Protein AF-E6MVQ7-F1 (afdb_monomer)

Secondary structure (DSSP, 8-state):
--------SSHHHHHHHHHHHHHTT--EEEEE-SSSTHHHHHHHHHHTT-EEEEE-HHHHHHHHTTS-S---HHHHHHHHHHHHHHHHHSTT---PPP-PPPHHHHHHHHHHHHHHHHHHHHHHHHHHT-

InterPro domains:
  IPR002525 Transposase IS110-like, N-terminal [PF01548] (6-130)
  IPR047650 Transposase IS110-like [PTHR33055] (3-130)

Foldseek 3Di:
DDDDDDFDLDPVRLVVVLVVCVVVVAQEEEAEDPPCSCVVSLVSNVVSVHFYFHDYPVVLVVQCPPDDPPDDPSVSRVSRVVVVVVCVPPPPNPRDTDDDDDPVVVVVVVVVVVVVVVVVVVVVVVVVVD

Sequence (130 aa):
MSKTKTETNNPKGIAHTIEYLKKHKVALVVTESTGGLEIPAAKAIRRAGIAVIIANPRQTHQFAQSQPLTKTDAKDAKMLAFFAQMMTQKEGSQTMPYHPPTEVEEVLEALVNRRNQLVDMRTAEKNRLH

Structure (mmCIF, N/CA/C/O backbone):
data_AF-E6MVQ7-F1
#
_entry.id   AF-E6MVQ7-F1
#
loop_
_atom_site.group_PDB
_atom_site.id
_atom_site.type_symbol
_atom_site.label_atom_id
_atom_site.label_alt_id
_atom_site.label_comp_id
_atom_site.label_asym_id
_atom_site.label_entity_id
_atom_site.label_seq_id
_atom_site.pdbx_PDB_ins_code
_atom_site.Cartn_x
_atom_site.Cartn_y
_atom_site.Cartn_z
_atom_site.occupancy
_atom_site.B_iso_or_equiv
_atom_site.auth_seq_id
_atom_site.auth_comp_id
_atom_site.auth_asym_id
_atom_site.auth_atom_id
_atom_site.pdbx_PDB_model_num
ATOM 1 N N . MET A 1 1 ? -11.238 3.404 23.325 1.00 44.94 1 MET A N 1
ATOM 2 C CA . MET A 1 1 ? -9.774 3.257 23.492 1.00 44.94 1 MET A CA 1
ATOM 3 C C . MET A 1 1 ? -9.119 3.107 22.131 1.00 44.94 1 MET A C 1
ATOM 5 O O . MET A 1 1 ? -9.509 2.214 21.387 1.00 44.94 1 MET A O 1
ATOM 9 N N . SER A 1 2 ? -8.163 3.976 21.798 1.00 55.97 2 SER A N 1
ATOM 10 C CA . SER A 1 2 ? -7.366 3.848 20.572 1.00 55.97 2 SER A CA 1
ATOM 11 C C . SER A 1 2 ? -6.455 2.628 20.690 1.00 55.97 2 SER A C 1
ATOM 13 O O . SER A 1 2 ? -5.533 2.638 21.504 1.00 55.97 2 SER A O 1
ATOM 15 N N . LYS A 1 3 ? -6.731 1.578 19.914 1.00 77.31 3 LYS A N 1
ATOM 16 C CA . LYS A 1 3 ? -5.907 0.364 19.860 1.00 77.31 3 LYS A CA 1
ATOM 17 C C . LYS A 1 3 ? -4.793 0.563 18.836 1.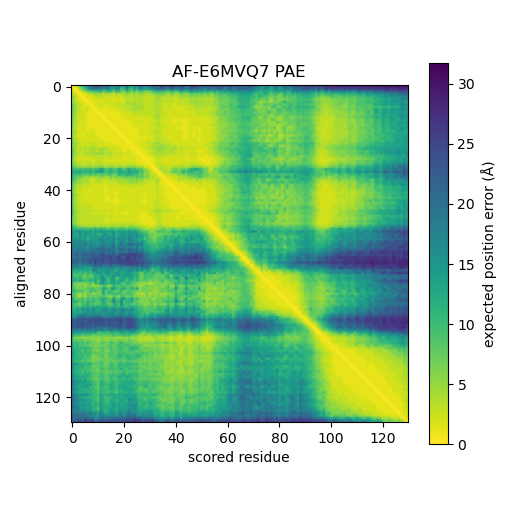00 77.31 3 LYS A C 1
ATOM 19 O O . LYS A 1 3 ? -5.070 0.998 17.724 1.00 77.31 3 LYS A O 1
ATOM 24 N N . THR A 1 4 ? -3.565 0.223 19.204 1.00 80.88 4 THR A N 1
ATOM 25 C CA . THR A 1 4 ? -2.414 0.219 18.294 1.00 80.88 4 THR A CA 1
ATOM 26 C C . THR A 1 4 ? -1.972 -1.222 18.084 1.00 80.88 4 THR A C 1
ATOM 28 O O . THR A 1 4 ? -1.966 -2.006 19.033 1.00 80.88 4 THR A O 1
ATOM 31 N N . LYS A 1 5 ? -1.617 -1.572 16.848 1.00 86.75 5 LYS A N 1
ATOM 32 C CA . LYS A 1 5 ? -1.029 -2.862 16.500 1.00 86.75 5 LYS A CA 1
ATOM 33 C C . LYS A 1 5 ? 0.089 -2.639 15.484 1.00 86.75 5 LYS A C 1
ATOM 35 O O . LYS A 1 5 ? -0.097 -1.868 14.548 1.00 86.75 5 LYS A O 1
ATOM 40 N N . THR A 1 6 ? 1.219 -3.305 15.696 1.00 90.31 6 THR A N 1
ATOM 41 C CA . THR A 1 6 ? 2.394 -3.250 14.820 1.00 90.31 6 THR A CA 1
ATOM 42 C C . THR A 1 6 ? 2.527 -4.578 14.091 1.00 90.31 6 THR A C 1
ATOM 44 O O . THR A 1 6 ? 2.396 -5.636 14.704 1.00 90.31 6 THR A O 1
ATOM 47 N N . GLU A 1 7 ? 2.773 -4.516 12.788 1.00 91.44 7 GLU A N 1
ATOM 48 C CA . GLU A 1 7 ? 2.986 -5.667 11.913 1.00 91.44 7 GLU A CA 1
ATOM 49 C C . GLU A 1 7 ? 4.183 -5.388 10.996 1.00 91.44 7 GLU A C 1
ATOM 51 O O . GLU A 1 7 ? 4.620 -4.249 10.837 1.00 91.44 7 GLU A O 1
ATOM 56 N N . THR A 1 8 ? 4.727 -6.442 10.395 1.00 91.88 8 THR A N 1
ATOM 57 C CA . THR A 1 8 ? 5.852 -6.329 9.453 1.00 91.88 8 THR A CA 1
ATOM 58 C C . THR A 1 8 ? 5.367 -5.958 8.048 1.00 91.88 8 THR A C 1
ATOM 60 O O . THR A 1 8 ? 4.314 -6.422 7.613 1.00 91.88 8 THR A O 1
ATOM 63 N N . ASN A 1 9 ? 6.142 -5.160 7.302 1.00 87.75 9 ASN A N 1
ATOM 64 C CA . ASN A 1 9 ? 5.820 -4.810 5.910 1.00 87.75 9 ASN A CA 1
ATOM 65 C C . ASN A 1 9 ? 6.254 -5.916 4.930 1.00 87.75 9 ASN A C 1
ATOM 67 O O . ASN A 1 9 ? 7.135 -5.739 4.092 1.00 87.75 9 ASN A O 1
ATOM 71 N N . ASN A 1 10 ? 5.680 -7.104 5.099 1.00 91.81 10 ASN A N 1
ATOM 72 C CA . ASN A 1 10 ? 5.852 -8.256 4.218 1.00 91.81 10 ASN A CA 1
ATOM 73 C C . ASN A 1 10 ? 4.474 -8.896 3.943 1.00 91.81 10 ASN A C 1
ATOM 75 O O . ASN A 1 10 ? 3.494 -8.538 4.605 1.00 91.81 10 ASN A O 1
ATOM 79 N N . PRO A 1 11 ? 4.359 -9.852 3.002 1.00 91.19 11 PRO A N 1
ATOM 80 C CA . PRO A 1 11 ? 3.063 -10.434 2.645 1.00 91.19 11 PRO A CA 1
ATOM 81 C C . PRO A 1 11 ? 2.279 -11.002 3.839 1.00 91.19 11 PRO A C 1
ATOM 83 O O . PRO A 1 11 ? 1.061 -10.847 3.910 1.00 91.19 11 PRO A O 1
ATOM 86 N N . LYS A 1 12 ? 2.975 -11.605 4.812 1.00 94.12 12 LYS A N 1
ATOM 87 C CA . LYS A 1 12 ? 2.358 -12.183 6.012 1.00 94.12 12 LYS A CA 1
ATOM 88 C C . LYS A 1 12 ? 1.816 -11.103 6.953 1.00 94.12 12 LYS A C 1
ATOM 90 O O . LYS A 1 12 ? 0.672 -11.196 7.390 1.00 94.12 12 LYS A O 1
ATOM 95 N N . GLY A 1 13 ? 2.602 -10.066 7.238 1.00 93.50 13 GLY A N 1
ATOM 96 C CA . GLY A 1 13 ? 2.171 -8.954 8.089 1.00 93.50 13 GLY A CA 1
ATOM 97 C C . GLY A 1 13 ? 1.051 -8.124 7.456 1.00 93.50 13 GLY A C 1
ATOM 98 O O . GLY A 1 13 ? 0.128 -7.698 8.154 1.00 93.50 13 GLY A O 1
ATOM 99 N N . ILE A 1 14 ? 1.045 -7.976 6.127 1.00 94.25 14 ILE A N 1
ATOM 100 C CA . ILE A 1 14 ? -0.058 -7.332 5.398 1.00 94.25 14 ILE A CA 1
ATOM 101 C C . ILE A 1 14 ? -1.349 -8.152 5.529 1.00 94.25 14 ILE A C 1
ATOM 103 O O . ILE A 1 14 ? -2.404 -7.583 5.815 1.00 94.25 14 ILE A O 1
ATOM 107 N N . ALA A 1 15 ? -1.281 -9.481 5.391 1.00 94.06 15 ALA A N 1
ATOM 108 C CA . ALA A 1 15 ? -2.444 -10.349 5.582 1.00 94.06 15 ALA A CA 1
ATOM 109 C C . ALA A 1 15 ? -3.026 -10.220 7.003 1.00 94.06 15 ALA A C 1
ATOM 111 O O . ALA A 1 15 ? -4.220 -9.954 7.155 1.00 94.06 15 ALA A O 1
ATOM 112 N N . HIS A 1 16 ? -2.180 -10.289 8.038 1.00 95.50 16 HIS A N 1
ATOM 113 C CA . HIS A 1 16 ? -2.608 -10.080 9.428 1.00 95.50 16 HIS A CA 1
ATOM 114 C C . HIS A 1 16 ? -3.216 -8.689 9.661 1.00 95.50 16 HIS A C 1
ATOM 116 O O . HIS A 1 16 ? -4.182 -8.540 10.415 1.00 95.50 16 HIS A O 1
ATOM 122 N N . THR A 1 17 ? -2.666 -7.659 9.011 1.00 94.06 17 THR A N 1
ATOM 123 C CA . THR A 1 17 ? -3.197 -6.293 9.085 1.00 94.06 17 THR A CA 1
ATOM 124 C C . THR A 1 17 ? -4.620 -6.243 8.535 1.00 94.06 17 THR A C 1
ATOM 126 O O . THR A 1 17 ? -5.514 -5.711 9.192 1.00 94.06 17 THR A O 1
ATOM 129 N N . ILE A 1 18 ? -4.874 -6.853 7.375 1.00 94.69 18 ILE A N 1
ATOM 130 C CA . ILE A 1 18 ? -6.212 -6.902 6.768 1.00 94.69 18 ILE A CA 1
ATOM 131 C C . ILE A 1 18 ? -7.204 -7.641 7.671 1.00 94.69 18 ILE A C 1
ATOM 133 O O . ILE A 1 18 ? -8.320 -7.159 7.873 1.00 94.69 18 ILE A O 1
ATOM 137 N N . GLU A 1 19 ? -6.816 -8.779 8.247 1.00 95.06 19 GLU A N 1
ATOM 138 C CA . GLU A 1 19 ? -7.661 -9.523 9.191 1.00 95.06 19 GLU A CA 1
ATOM 139 C C . GLU A 1 19 ? -8.029 -8.681 10.413 1.00 95.06 19 GLU A C 1
ATOM 141 O O . GLU A 1 19 ? -9.193 -8.630 10.820 1.00 95.06 19 GLU A O 1
ATOM 146 N N . TYR A 1 20 ? -7.051 -7.967 10.972 1.00 94.12 20 TYR A N 1
ATOM 147 C CA . TYR A 1 20 ? -7.267 -7.070 12.099 1.00 94.12 20 TYR A CA 1
ATOM 148 C C . TYR A 1 20 ? -8.240 -5.935 11.748 1.00 94.12 20 TYR A C 1
ATOM 150 O O . TYR A 1 20 ? -9.172 -5.662 12.509 1.00 94.12 20 TYR A O 1
ATOM 158 N N . LEU A 1 21 ? -8.080 -5.310 10.578 1.00 93.25 21 LEU A N 1
ATOM 159 C CA . LEU A 1 21 ? -8.966 -4.245 10.101 1.00 93.25 21 LEU A CA 1
ATOM 160 C C . LEU A 1 21 ? -10.400 -4.747 9.873 1.00 93.25 21 LEU A C 1
ATOM 162 O O . LEU A 1 21 ? -11.354 -4.097 10.308 1.00 93.25 21 LEU A O 1
ATOM 166 N N . LYS A 1 22 ? -10.566 -5.931 9.267 1.00 92.88 22 LYS A N 1
ATOM 167 C CA . LYS A 1 22 ? -11.879 -6.570 9.066 1.00 92.88 22 LYS A CA 1
ATOM 168 C C . LYS A 1 22 ? -12.554 -6.913 10.390 1.00 92.88 22 LYS A C 1
ATOM 170 O O . LYS A 1 22 ? -13.728 -6.595 10.575 1.00 92.88 22 LYS A O 1
ATOM 175 N N . LYS A 1 23 ? -11.810 -7.485 11.344 1.00 93.69 23 LYS A N 1
ATOM 176 C CA . LYS A 1 23 ? -12.301 -7.783 12.702 1.00 93.69 23 LYS A CA 1
ATOM 177 C C . LYS A 1 23 ? -12.839 -6.535 13.403 1.00 93.69 23 LYS A C 1
ATOM 179 O O . LYS A 1 23 ? -13.795 -6.621 14.171 1.00 93.69 23 LYS A O 1
ATOM 184 N N . HIS A 1 24 ? -12.239 -5.379 13.132 1.00 90.88 24 HIS A N 1
ATOM 185 C CA . HIS A 1 24 ? -12.645 -4.094 13.694 1.00 90.88 24 HIS A CA 1
ATOM 186 C C . HIS A 1 24 ? -13.598 -3.282 12.809 1.00 90.88 24 HIS A C 1
ATOM 188 O O . HIS A 1 24 ? -13.929 -2.161 13.185 1.00 90.88 24 HIS A O 1
ATOM 194 N N . LYS A 1 25 ? -14.085 -3.848 11.693 1.00 89.75 25 LYS A N 1
ATOM 195 C CA . LYS A 1 25 ? -15.026 -3.205 10.759 1.00 89.75 25 LYS A CA 1
ATOM 196 C C . LYS A 1 25 ? -14.559 -1.811 10.316 1.00 89.75 25 LYS A C 1
ATOM 198 O O . LYS A 1 25 ? -15.340 -0.864 10.274 1.00 89.75 25 LYS A O 1
ATOM 203 N N . VAL A 1 26 ? -13.266 -1.679 10.023 1.00 88.88 26 VAL A N 1
ATOM 204 C CA . VAL A 1 26 ? -12.679 -0.410 9.581 1.00 88.88 26 VAL A CA 1
ATOM 205 C C . VAL A 1 26 ? -13.143 -0.092 8.159 1.00 88.88 26 VAL A C 1
ATOM 207 O O . VAL A 1 26 ? -12.953 -0.901 7.255 1.00 88.88 26 VAL A O 1
ATOM 210 N N . ALA A 1 27 ? -13.733 1.089 7.963 1.00 85.75 27 ALA A N 1
ATOM 211 C CA . ALA A 1 27 ? -14.214 1.547 6.656 1.00 85.75 27 ALA A CA 1
ATOM 212 C C . ALA A 1 27 ? -13.134 2.274 5.832 1.00 85.75 27 ALA A C 1
ATOM 214 O O . ALA A 1 27 ? -13.126 2.181 4.605 1.00 85.75 27 ALA A O 1
ATOM 215 N N . LEU A 1 28 ? -12.217 2.975 6.508 1.00 86.12 28 LEU A N 1
ATOM 216 C CA . LEU A 1 28 ? -11.187 3.815 5.902 1.00 86.12 28 LEU A CA 1
ATOM 217 C C . LEU A 1 28 ? -9.858 3.672 6.650 1.00 86.12 28 LEU A C 1
ATOM 219 O O . LEU A 1 28 ? -9.816 3.747 7.878 1.00 86.12 28 LEU A O 1
ATOM 223 N N . VAL A 1 29 ? -8.775 3.510 5.897 1.00 88.25 29 VAL A N 1
ATOM 224 C CA . VAL A 1 29 ? -7.393 3.509 6.384 1.00 88.25 29 VAL A CA 1
ATOM 225 C C . VAL A 1 29 ? -6.654 4.697 5.785 1.00 88.25 29 VAL A C 1
ATOM 227 O O . VAL A 1 29 ? -6.782 4.971 4.596 1.00 88.25 29 VAL A O 1
ATOM 230 N N . VAL A 1 30 ? -5.848 5.381 6.592 1.00 86.50 30 VAL A N 1
ATOM 231 C CA . VAL A 1 30 ? -4.933 6.422 6.115 1.00 86.50 30 VAL A CA 1
ATOM 232 C C . VAL A 1 30 ? -3.505 5.941 6.313 1.00 86.50 30 VAL A C 1
ATOM 234 O O . VAL A 1 30 ? -3.140 5.519 7.409 1.00 86.50 30 VAL A O 1
ATOM 237 N N . THR A 1 31 ? -2.706 6.004 5.254 1.00 86.12 31 THR A N 1
ATOM 238 C CA . THR A 1 31 ? -1.272 5.701 5.273 1.00 86.12 31 THR A CA 1
ATOM 239 C C . THR A 1 31 ? -0.494 6.961 4.925 1.00 86.12 31 THR A C 1
ATOM 241 O O . THR A 1 31 ? -0.908 7.710 4.046 1.00 86.12 31 THR A O 1
ATOM 244 N N . GLU A 1 32 ? 0.640 7.204 5.570 1.00 83.12 32 GLU A N 1
ATOM 245 C CA . GLU A 1 32 ? 1.545 8.289 5.17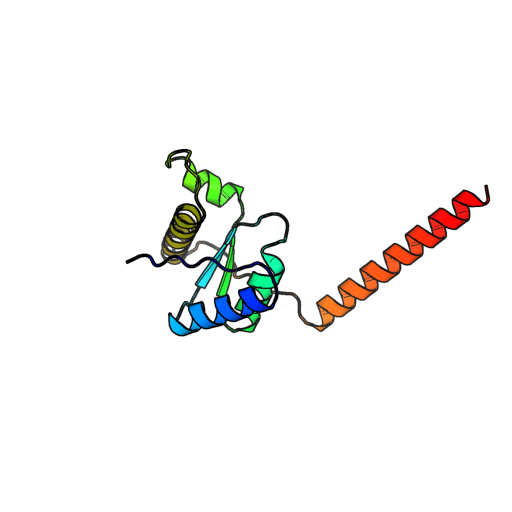9 1.00 83.12 32 GLU A CA 1
ATOM 246 C C . GLU A 1 32 ? 2.451 7.822 4.031 1.00 83.12 32 GLU A C 1
ATOM 248 O O . GLU A 1 32 ? 2.943 6.692 4.061 1.00 83.12 32 GLU A O 1
ATOM 253 N N . SER A 1 33 ? 2.661 8.657 3.006 1.00 80.38 33 SER A N 1
ATOM 254 C CA . SER A 1 33 ? 3.566 8.277 1.915 1.00 80.38 33 SER A CA 1
ATOM 255 C C . SER A 1 33 ? 5.020 8.286 2.389 1.00 80.38 33 SER A C 1
ATOM 257 O O . SER A 1 33 ? 5.573 9.333 2.699 1.00 80.38 33 SER A O 1
ATOM 259 N N . THR A 1 34 ? 5.666 7.126 2.443 1.00 74.25 34 THR A N 1
ATOM 260 C CA . THR A 1 34 ? 7.037 6.969 2.965 1.00 74.25 34 THR A CA 1
ATOM 261 C C . THR A 1 34 ? 7.992 6.479 1.880 1.00 74.25 34 THR A C 1
ATOM 263 O O . THR A 1 34 ? 8.896 5.688 2.128 1.00 74.25 34 THR A O 1
ATOM 266 N N . GLY A 1 35 ? 7.793 6.954 0.647 1.00 72.50 35 GLY A N 1
ATOM 267 C CA . GLY A 1 35 ? 8.642 6.588 -0.488 1.00 72.50 35 GLY A CA 1
ATOM 268 C C . GLY A 1 35 ? 8.278 5.249 -1.134 1.00 72.50 35 GLY A C 1
ATOM 269 O O . GLY A 1 35 ? 9.133 4.628 -1.756 1.00 72.50 35 GLY A O 1
ATOM 270 N N . GLY A 1 36 ? 7.026 4.796 -1.002 1.00 79.75 36 GLY A N 1
ATOM 271 C CA . GLY A 1 36 ? 6.493 3.644 -1.735 1.00 79.75 36 GLY A CA 1
ATOM 272 C C . GLY A 1 36 ? 6.335 2.365 -0.909 1.00 79.75 36 GLY A C 1
ATOM 273 O O . GLY A 1 36 ? 5.696 1.420 -1.374 1.00 79.75 36 GLY A O 1
ATOM 274 N N . LEU A 1 37 ? 6.840 2.329 0.328 1.00 83.38 37 LEU A N 1
ATOM 275 C CA . LEU A 1 37 ? 6.664 1.195 1.249 1.00 83.38 37 LEU A CA 1
ATOM 276 C C . LEU A 1 37 ? 5.195 0.948 1.610 1.00 83.38 37 LEU A C 1
ATOM 278 O O . LEU A 1 37 ? 4.813 -0.178 1.927 1.00 83.38 37 LEU A O 1
ATOM 282 N N . GLU A 1 38 ? 4.368 1.985 1.543 1.00 86.62 38 GLU A N 1
ATOM 283 C CA . GLU A 1 38 ? 2.932 1.932 1.774 1.00 86.62 38 GLU A CA 1
ATOM 284 C C . GLU A 1 38 ? 2.158 1.247 0.639 1.00 86.62 38 GLU A C 1
ATOM 286 O O . GLU A 1 38 ? 1.067 0.731 0.877 1.00 86.62 38 GLU A O 1
ATOM 291 N N . ILE A 1 39 ? 2.707 1.205 -0.582 1.00 89.19 39 ILE A N 1
ATOM 292 C CA . ILE A 1 39 ? 1.978 0.778 -1.785 1.00 89.19 39 ILE A CA 1
ATOM 293 C C . ILE A 1 39 ? 1.522 -0.687 -1.705 1.00 89.19 39 ILE A C 1
ATOM 295 O O . ILE A 1 39 ? 0.338 -0.935 -1.954 1.00 89.19 39 ILE A O 1
ATOM 299 N N . PRO A 1 40 ? 2.364 -1.668 -1.309 1.00 90.75 40 PRO A N 1
ATOM 300 C CA . PRO A 1 40 ? 1.924 -3.058 -1.183 1.00 90.75 40 PRO A CA 1
ATOM 301 C C . PRO A 1 40 ? 0.770 -3.227 -0.188 1.00 90.75 40 PRO A C 1
ATOM 303 O O . PRO A 1 40 ? -0.206 -3.924 -0.478 1.00 90.75 40 PRO A O 1
ATOM 306 N N . ALA A 1 41 ? 0.847 -2.550 0.962 1.00 91.56 41 ALA A N 1
ATOM 307 C CA . ALA A 1 41 ? -0.191 -2.590 1.984 1.00 91.56 41 ALA A CA 1
ATOM 308 C C . ALA A 1 41 ? -1.475 -1.889 1.512 1.00 91.56 41 ALA A C 1
ATOM 310 O O . ALA A 1 41 ? -2.554 -2.476 1.588 1.00 91.56 41 ALA A O 1
ATOM 311 N N . ALA A 1 42 ? -1.370 -0.675 0.963 1.00 91.88 42 ALA A N 1
ATOM 312 C CA . ALA A 1 42 ? -2.498 0.100 0.445 1.00 91.88 42 ALA A CA 1
ATOM 313 C C . ALA A 1 42 ? -3.258 -0.663 -0.648 1.00 91.88 42 ALA A C 1
ATOM 315 O O . ALA A 1 42 ? -4.487 -0.757 -0.617 1.00 91.88 42 ALA A O 1
ATOM 316 N N . LYS A 1 43 ? -2.527 -1.286 -1.575 1.00 91.88 43 LYS A N 1
ATOM 317 C CA . LYS A 1 43 ? -3.075 -2.135 -2.635 1.00 91.88 43 LYS A CA 1
ATOM 318 C C . LYS A 1 43 ? -3.818 -3.342 -2.071 1.00 91.88 43 LYS A C 1
ATOM 320 O O . LYS A 1 43 ? -4.957 -3.594 -2.462 1.00 91.88 43 LYS A O 1
ATOM 325 N N . ALA A 1 44 ? -3.207 -4.073 -1.141 1.00 91.81 44 ALA A N 1
ATOM 326 C CA . ALA A 1 44 ? -3.822 -5.254 -0.545 1.00 91.81 44 ALA A CA 1
ATOM 327 C C . ALA A 1 44 ? -5.081 -4.902 0.271 1.00 91.81 44 ALA A C 1
ATOM 329 O O . ALA A 1 44 ? -6.108 -5.565 0.136 1.00 91.81 44 ALA A O 1
ATOM 330 N N . ILE A 1 45 ? -5.038 -3.819 1.054 1.00 93.56 45 ILE A N 1
ATOM 331 C CA . ILE A 1 45 ? -6.183 -3.317 1.828 1.00 93.56 45 ILE A CA 1
ATOM 332 C C . ILE A 1 45 ? -7.318 -2.880 0.892 1.00 93.56 45 ILE A C 1
ATOM 334 O O . ILE A 1 45 ? -8.474 -3.246 1.119 1.00 93.56 45 ILE A O 1
ATOM 338 N N . ARG A 1 46 ? -7.001 -2.178 -0.205 1.00 92.56 46 ARG A N 1
ATOM 339 C CA . ARG A 1 46 ? -8.007 -1.753 -1.184 1.00 92.56 46 ARG A CA 1
ATOM 340 C C . ARG A 1 46 ? -8.655 -2.930 -1.904 1.00 92.56 46 ARG A C 1
ATOM 342 O O . ARG A 1 46 ? -9.879 -2.959 -2.028 1.00 92.56 46 ARG A O 1
ATOM 349 N N . ARG A 1 47 ? -7.861 -3.926 -2.312 1.00 90.69 47 ARG A N 1
ATOM 350 C CA . ARG A 1 47 ? -8.351 -5.193 -2.889 1.00 90.69 47 ARG A CA 1
ATOM 351 C C . ARG A 1 47 ? -9.199 -5.994 -1.896 1.00 90.69 47 ARG A C 1
ATOM 353 O O . ARG A 1 47 ? -10.110 -6.700 -2.309 1.00 90.69 47 ARG A O 1
ATOM 360 N N . ALA A 1 48 ? -8.963 -5.838 -0.593 1.00 90.50 48 ALA A N 1
ATOM 361 C CA . ALA A 1 48 ? -9.787 -6.428 0.461 1.00 90.50 48 ALA A CA 1
ATOM 362 C C . ALA A 1 48 ? -11.113 -5.680 0.726 1.00 90.50 48 ALA A C 1
ATOM 364 O O . ALA A 1 48 ? -11.855 -6.088 1.623 1.00 90.50 48 ALA A O 1
ATOM 365 N N . GLY A 1 49 ? -11.411 -4.620 -0.037 1.00 89.69 49 GLY A N 1
ATOM 366 C CA . GLY A 1 49 ? -12.670 -3.872 0.016 1.00 89.69 49 GLY A CA 1
ATOM 367 C C . GLY A 1 49 ? -12.679 -2.685 0.981 1.00 89.69 49 GLY A C 1
ATOM 368 O O . GLY A 1 49 ? -13.722 -2.065 1.159 1.00 89.69 49 GLY A O 1
ATOM 369 N N . ILE A 1 50 ? -11.544 -2.347 1.595 1.00 91.62 50 ILE A N 1
ATOM 370 C CA . ILE A 1 50 ? -11.437 -1.246 2.561 1.00 91.62 50 ILE A CA 1
ATOM 371 C C . ILE A 1 50 ? -10.898 -0.005 1.838 1.00 91.62 50 ILE A C 1
ATOM 373 O O . ILE A 1 50 ? -9.963 -0.107 1.043 1.00 91.62 50 ILE A O 1
ATOM 377 N N . ALA A 1 51 ? -11.481 1.173 2.076 1.00 90.06 51 ALA A N 1
ATOM 378 C CA . ALA A 1 51 ? -10.974 2.403 1.475 1.00 90.06 51 ALA A CA 1
ATOM 379 C C . ALA A 1 51 ? -9.601 2.756 2.064 1.00 90.06 51 ALA A C 1
ATOM 381 O O . ALA A 1 51 ? -9.373 2.604 3.265 1.00 90.06 51 ALA A O 1
ATOM 382 N N . VAL A 1 52 ? -8.690 3.246 1.225 1.00 90.44 52 VAL A N 1
ATOM 383 C CA . VAL A 1 52 ? -7.356 3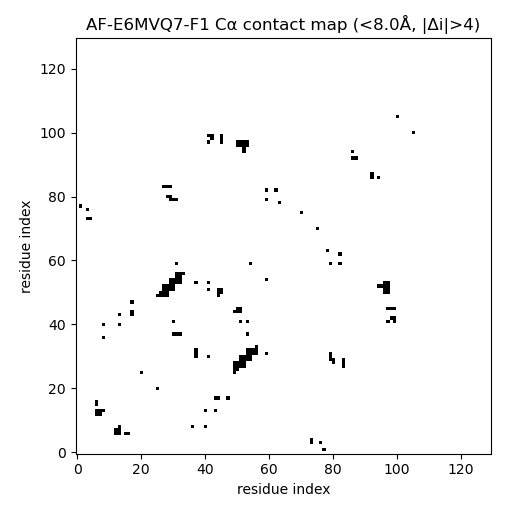.686 1.650 1.00 90.44 52 VAL A CA 1
ATOM 384 C C . VAL A 1 52 ? -7.130 5.099 1.147 1.00 90.44 52 VAL A C 1
ATOM 386 O O . VAL A 1 52 ? -7.461 5.383 0.005 1.00 90.44 52 VAL A O 1
ATOM 389 N N . ILE A 1 53 ? -6.553 5.972 1.962 1.00 88.94 53 ILE A N 1
ATOM 390 C CA . ILE A 1 53 ? -6.020 7.270 1.543 1.00 88.94 53 ILE A CA 1
ATOM 391 C C . ILE A 1 53 ? -4.521 7.253 1.811 1.00 88.94 53 ILE A C 1
ATOM 393 O O . ILE A 1 53 ? -4.092 6.976 2.930 1.00 88.94 53 ILE A O 1
ATOM 397 N N . ILE A 1 54 ? -3.732 7.584 0.793 1.00 86.81 54 ILE A N 1
ATOM 398 C CA . ILE A 1 54 ? -2.300 7.821 0.954 1.00 86.81 54 ILE A CA 1
ATOM 399 C C . ILE A 1 54 ? -2.122 9.323 1.175 1.00 86.81 54 ILE A C 1
ATOM 401 O O . ILE A 1 54 ? -2.239 10.121 0.247 1.00 86.81 54 ILE A O 1
ATOM 405 N N . ALA A 1 55 ? -1.909 9.717 2.426 1.00 81.69 55 ALA A N 1
ATOM 406 C CA . ALA A 1 55 ? -1.723 11.104 2.806 1.00 81.69 55 ALA A CA 1
ATOM 407 C C . ALA A 1 55 ? -0.299 11.568 2.475 1.00 81.69 55 ALA A C 1
ATOM 409 O O . ALA A 1 55 ? 0.686 10.863 2.710 1.00 81.69 55 ALA A O 1
ATOM 410 N N . ASN A 1 56 ? -0.193 12.785 1.940 1.00 74.62 56 ASN A N 1
ATOM 411 C CA . ASN A 1 56 ? 1.095 13.408 1.667 1.00 74.62 56 ASN A CA 1
ATOM 412 C C . ASN A 1 56 ? 1.779 13.779 3.000 1.00 74.62 56 ASN A C 1
ATOM 414 O O . ASN A 1 56 ? 1.162 14.505 3.786 1.00 74.62 56 ASN A O 1
ATOM 418 N N . PRO A 1 57 ? 3.049 13.388 3.221 1.00 64.44 57 PRO A N 1
ATOM 419 C CA . PRO A 1 57 ? 3.830 13.732 4.408 1.00 64.44 57 PRO A CA 1
ATOM 420 C C . PRO A 1 57 ? 3.819 15.215 4.755 1.00 64.44 57 PRO A C 1
ATOM 422 O O . PRO A 1 57 ? 3.878 15.592 5.915 1.00 64.44 57 PRO A O 1
ATOM 425 N N . ARG A 1 58 ? 3.731 16.103 3.759 1.00 62.78 58 ARG A N 1
ATOM 426 C CA . ARG A 1 58 ? 3.649 17.549 4.005 1.00 62.78 58 ARG A CA 1
ATOM 427 C C . ARG A 1 58 ? 2.337 17.944 4.687 1.00 62.78 58 ARG A C 1
ATOM 429 O O . ARG A 1 58 ? 2.353 18.811 5.553 1.00 62.78 58 ARG A O 1
ATOM 436 N N . GLN A 1 59 ? 1.226 17.301 4.327 1.00 62.75 59 GLN A N 1
ATOM 437 C CA . GLN A 1 59 ? -0.094 17.571 4.907 1.00 62.75 59 GLN A CA 1
ATOM 438 C C . GLN A 1 59 ? -0.217 16.980 6.316 1.00 62.75 59 GLN A C 1
ATOM 440 O O . GLN A 1 59 ? -0.710 17.648 7.221 1.00 62.75 59 GLN A O 1
ATOM 445 N N . THR A 1 60 ? 0.289 15.763 6.526 1.00 62.34 60 THR A N 1
ATOM 446 C CA . THR A 1 60 ? 0.346 15.123 7.852 1.00 62.34 60 THR A CA 1
ATOM 447 C C . THR A 1 60 ? 1.316 15.857 8.777 1.00 62.34 60 THR A C 1
ATOM 449 O O . THR A 1 60 ? 1.012 16.070 9.949 1.00 62.34 60 THR A O 1
ATOM 452 N N . HIS A 1 61 ? 2.451 16.330 8.255 1.00 60.56 61 HIS A N 1
ATOM 453 C CA . HIS A 1 61 ? 3.442 17.060 9.038 1.00 60.56 61 HIS A CA 1
ATOM 454 C C . HIS A 1 61 ? 2.968 18.459 9.443 1.00 60.56 61 HIS A C 1
ATOM 456 O O . HIS A 1 61 ? 3.161 18.823 10.598 1.00 60.56 61 HIS A O 1
ATOM 462 N N . GLN A 1 62 ? 2.290 19.214 8.565 1.00 60.00 62 GLN A N 1
ATOM 463 C CA . GLN A 1 62 ? 1.636 20.483 8.934 1.00 60.00 62 GLN A CA 1
ATOM 464 C C . GLN A 1 62 ? 0.595 20.298 10.049 1.00 60.00 62 GLN A C 1
ATOM 466 O O . GLN A 1 62 ? 0.455 21.167 10.904 1.00 60.00 62 GLN A O 1
ATOM 471 N N . PHE A 1 63 ? -0.075 19.143 10.091 1.00 57.88 63 PHE A N 1
ATOM 472 C CA . PHE A 1 63 ? -0.998 18.778 11.167 1.00 57.88 63 PHE A CA 1
ATOM 473 C C . PHE A 1 63 ? -0.279 18.371 12.468 1.00 57.88 63 PHE A C 1
ATOM 475 O O . PHE A 1 63 ? -0.794 18.570 13.565 1.00 57.88 63 PHE A O 1
ATOM 482 N N . ALA A 1 64 ? 0.935 17.829 12.354 1.00 55.97 64 ALA A N 1
ATOM 483 C CA . ALA A 1 64 ? 1.764 17.389 13.473 1.00 55.97 64 ALA A CA 1
ATOM 484 C C . ALA A 1 64 ? 2.628 18.504 14.100 1.00 55.97 64 ALA A C 1
ATOM 486 O O . ALA A 1 64 ? 3.248 18.262 15.135 1.00 55.97 64 ALA A O 1
ATOM 487 N N . GLN A 1 65 ? 2.667 19.718 13.528 1.00 56.34 65 GLN A N 1
ATOM 488 C CA . GLN A 1 65 ? 3.499 20.830 14.032 1.00 56.34 65 GLN A CA 1
ATOM 489 C C . GLN A 1 65 ? 3.144 21.289 15.458 1.00 56.34 65 GLN A C 1
ATOM 491 O O . GLN A 1 65 ? 3.932 21.994 16.081 1.00 56.34 65 GLN A O 1
ATOM 496 N N . SER A 1 66 ? 2.005 20.864 16.013 1.00 56.84 66 SER A N 1
ATOM 497 C CA . SER A 1 66 ? 1.619 21.146 17.400 1.00 56.84 66 SER A CA 1
ATOM 498 C C . SER A 1 66 ? 1.933 20.013 18.395 1.00 56.84 66 SER A C 1
ATOM 500 O O . SER A 1 66 ? 1.443 20.066 19.523 1.00 56.84 66 SER A O 1
ATOM 502 N N . GLN A 1 67 ? 2.692 18.968 18.018 1.00 55.75 67 GLN A N 1
ATOM 503 C CA . GLN A 1 67 ? 3.020 17.836 18.905 1.00 55.75 67 GLN A CA 1
ATOM 504 C C . GLN A 1 67 ? 4.530 17.685 19.209 1.00 55.75 67 GLN A C 1
ATOM 506 O O . GLN A 1 67 ? 5.371 17.962 18.357 1.00 55.75 67 GLN A O 1
ATOM 511 N N . PRO A 1 68 ? 4.898 17.227 20.427 1.00 50.72 68 PRO A N 1
ATOM 512 C CA . PRO A 1 68 ? 6.291 17.105 20.867 1.00 50.72 68 PRO A CA 1
ATOM 513 C C . PRO A 1 68 ? 7.087 16.019 20.116 1.00 50.72 68 PRO A C 1
ATOM 515 O O . PRO A 1 68 ? 6.565 14.945 19.822 1.00 50.72 68 PRO A O 1
ATOM 518 N N . LEU A 1 69 ? 8.388 16.280 19.912 1.00 55.50 69 LEU A N 1
ATOM 519 C CA . LEU A 1 69 ? 9.373 15.549 19.082 1.00 55.50 69 LEU A CA 1
ATOM 520 C C . LEU A 1 69 ? 9.633 14.059 19.413 1.00 55.50 69 LEU A C 1
ATOM 522 O O . LEU A 1 69 ? 10.493 13.436 18.795 1.00 55.50 69 LEU A O 1
ATOM 526 N N . THR A 1 70 ? 8.919 13.440 20.354 1.00 57.53 70 THR A N 1
ATOM 527 C CA . THR A 1 70 ? 9.036 11.990 20.606 1.00 57.53 70 THR A CA 1
ATOM 528 C C . THR A 1 70 ? 8.090 11.226 19.689 1.00 57.53 70 THR A C 1
ATOM 530 O O . THR A 1 70 ? 6.985 10.841 20.093 1.00 57.53 70 THR A O 1
ATOM 533 N N . LYS A 1 71 ? 8.543 11.049 18.444 1.00 56.88 71 LYS A N 1
ATOM 534 C CA . LYS A 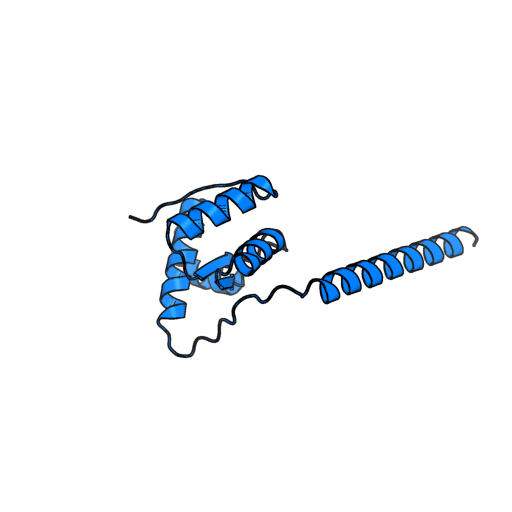1 71 ? 7.877 10.299 17.377 1.00 56.88 71 LYS A CA 1
ATOM 535 C C . LYS A 1 71 ? 7.905 8.804 17.716 1.00 56.88 71 LYS A C 1
ATOM 537 O O . LYS A 1 71 ? 8.973 8.224 17.886 1.00 56.88 71 LYS A O 1
ATOM 542 N N . THR A 1 72 ? 6.738 8.194 17.894 1.00 68.62 72 THR A N 1
ATOM 543 C CA . THR A 1 72 ? 6.595 6.740 18.062 1.00 68.62 72 THR A CA 1
ATOM 544 C C . THR A 1 72 ? 5.497 6.254 17.133 1.00 68.62 72 THR A C 1
ATOM 546 O O . THR A 1 72 ? 4.492 6.951 16.976 1.00 68.62 72 THR A O 1
ATOM 549 N N . ASP A 1 73 ? 5.634 5.044 16.583 1.00 71.62 73 ASP A N 1
ATOM 550 C CA . ASP A 1 73 ? 4.665 4.470 15.631 1.00 71.62 73 ASP A CA 1
ATOM 551 C C . ASP A 1 73 ? 3.222 4.524 16.159 1.00 71.62 73 ASP A C 1
ATOM 553 O O . ASP A 1 73 ? 2.263 4.762 15.427 1.00 71.62 73 ASP A O 1
ATOM 557 N N . ALA A 1 74 ? 3.054 4.366 17.475 1.00 71.75 74 ALA A N 1
ATOM 558 C CA . ALA A 1 74 ? 1.756 4.444 18.132 1.00 71.75 74 ALA A CA 1
ATOM 559 C C . ALA A 1 74 ? 1.146 5.854 18.138 1.00 71.75 74 ALA A C 1
ATOM 561 O O . ALA A 1 74 ? -0.077 5.985 18.052 1.00 71.75 74 ALA A O 1
ATOM 562 N N . LYS A 1 75 ? 1.962 6.903 18.293 1.00 73.12 75 LYS A N 1
ATOM 563 C CA . LYS A 1 75 ? 1.501 8.297 18.229 1.00 73.12 75 LYS A CA 1
ATOM 564 C C . LYS A 1 75 ? 1.220 8.706 16.788 1.00 73.12 75 LYS A C 1
ATOM 566 O O . LYS A 1 75 ? 0.173 9.302 16.548 1.00 73.12 75 LYS A O 1
ATOM 571 N N . ASP A 1 76 ? 2.078 8.309 15.852 1.00 71.81 76 ASP A N 1
ATOM 572 C CA . ASP A 1 76 ? 1.891 8.587 14.425 1.00 71.81 76 ASP A CA 1
ATOM 573 C C . ASP A 1 76 ? 0.598 7.941 13.910 1.00 71.81 76 ASP A C 1
ATOM 575 O O . ASP A 1 76 ? -0.249 8.624 13.333 1.00 71.81 76 ASP A O 1
ATOM 579 N N . ALA A 1 77 ? 0.347 6.669 14.242 1.00 71.56 77 ALA A N 1
ATOM 580 C CA . ALA A 1 77 ? -0.901 5.990 13.885 1.00 71.56 77 ALA A CA 1
ATOM 581 C C . ALA A 1 77 ? -2.148 6.674 14.478 1.00 71.56 77 ALA A C 1
ATOM 583 O O . ALA A 1 77 ? -3.191 6.754 13.827 1.00 71.56 77 ALA A O 1
ATOM 584 N N . LYS A 1 78 ? -2.056 7.194 15.710 1.00 78.06 78 LYS A N 1
ATOM 585 C CA . LYS A 1 78 ? -3.149 7.947 16.348 1.00 78.06 78 LYS A CA 1
ATOM 586 C C . LYS A 1 78 ? -3.413 9.275 15.650 1.00 78.06 78 LYS A C 1
ATOM 588 O O . LYS A 1 78 ? -4.573 9.616 15.432 1.00 78.06 78 LYS A O 1
ATOM 593 N N . MET A 1 79 ? -2.357 10.008 15.308 1.00 78.75 79 MET A N 1
ATOM 594 C CA . MET A 1 79 ? -2.452 11.277 14.590 1.00 78.75 79 MET A CA 1
ATOM 595 C C . MET A 1 79 ? -3.089 11.070 13.214 1.00 78.75 79 MET A C 1
ATOM 597 O O . MET A 1 79 ? -4.050 11.762 12.886 1.00 78.75 79 MET A O 1
ATOM 601 N N . LEU A 1 80 ? -2.660 10.046 12.470 1.00 74.44 80 LEU A N 1
ATOM 602 C CA . LEU A 1 80 ? -3.253 9.694 11.178 1.00 74.44 80 LEU A CA 1
ATOM 603 C C . LEU A 1 80 ? -4.725 9.283 11.301 1.00 74.44 80 LEU A C 1
ATOM 605 O O . LEU A 1 80 ? -5.545 9.691 10.482 1.00 74.44 80 LEU A O 1
ATOM 609 N N . ALA A 1 81 ? -5.094 8.523 12.337 1.00 77.12 81 ALA A N 1
ATOM 610 C CA . ALA A 1 81 ? -6.488 8.153 12.580 1.00 77.12 81 ALA A CA 1
ATOM 611 C C . ALA A 1 81 ? -7.369 9.371 12.909 1.00 77.12 81 ALA A C 1
ATOM 613 O O . ALA A 1 81 ? -8.513 9.448 12.460 1.00 77.12 81 ALA A O 1
ATOM 614 N N . PHE A 1 82 ? -6.846 10.332 13.673 1.00 76.44 82 PHE A N 1
ATOM 615 C CA . PHE A 1 82 ? 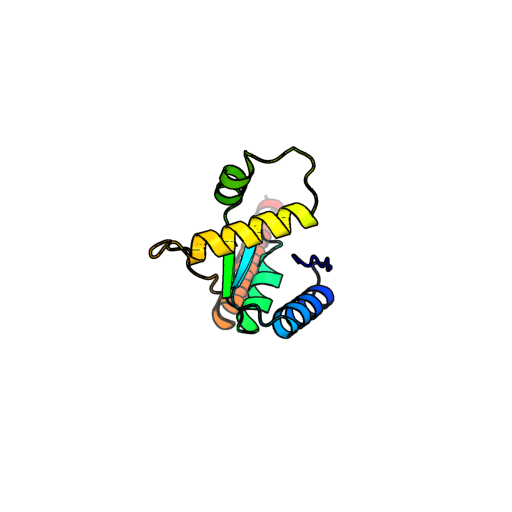-7.548 11.580 13.970 1.00 76.44 82 PHE A CA 1
ATOM 616 C C . PHE A 1 82 ? -7.676 12.469 12.725 1.00 76.44 82 PHE A C 1
ATOM 618 O O . PHE A 1 82 ? -8.759 12.980 12.443 1.00 76.44 82 PHE A O 1
ATOM 625 N N . PHE A 1 83 ? -6.607 12.581 11.932 1.00 74.56 83 PHE A N 1
ATOM 626 C CA . PHE A 1 83 ? -6.632 13.251 10.634 1.00 74.56 83 PHE A CA 1
ATOM 627 C C . PHE A 1 83 ? -7.703 12.638 9.718 1.00 74.56 83 PHE A C 1
ATOM 629 O O . PHE A 1 83 ? -8.524 13.366 9.168 1.00 74.56 83 PHE A O 1
ATOM 636 N N . ALA A 1 84 ? -7.780 11.305 9.637 1.00 71.75 84 ALA A N 1
ATOM 637 C CA . ALA A 1 84 ? -8.809 10.599 8.872 1.00 71.75 84 ALA A CA 1
ATOM 638 C C . ALA A 1 84 ? -10.237 10.992 9.290 1.00 71.75 84 ALA A C 1
ATOM 640 O O . ALA A 1 84 ? -11.083 11.269 8.438 1.00 71.75 84 ALA A O 1
ATOM 641 N N . GLN A 1 85 ? -10.506 11.041 10.601 1.00 73.88 85 GLN A N 1
ATOM 642 C CA . GLN A 1 85 ? -11.815 11.437 11.132 1.00 73.88 85 GLN A CA 1
ATOM 643 C C . GLN A 1 85 ? -12.160 12.879 10.758 1.00 73.88 85 GLN A C 1
ATOM 645 O O . GLN A 1 85 ? -13.264 13.136 10.282 1.00 73.88 85 GLN A O 1
ATOM 650 N N . MET A 1 86 ? -11.212 13.806 10.905 1.00 72.12 86 MET A N 1
ATOM 651 C CA . MET A 1 86 ? -11.428 15.214 10.573 1.00 72.12 86 MET A CA 1
ATOM 652 C C . MET A 1 86 ? -11.672 15.425 9.070 1.00 72.12 86 MET A C 1
ATOM 654 O O . MET A 1 86 ? -12.547 16.201 8.689 1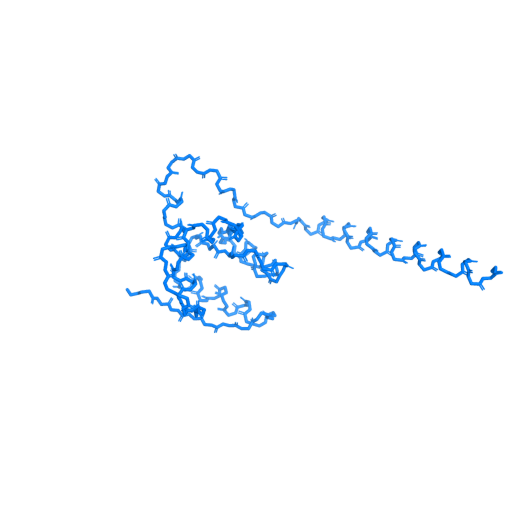.00 72.12 86 MET A O 1
ATOM 658 N N . MET A 1 87 ? -10.937 14.715 8.210 1.00 66.69 87 MET A N 1
ATOM 659 C CA . MET A 1 87 ? -11.113 14.791 6.754 1.00 66.69 87 MET A CA 1
ATOM 660 C C . MET A 1 87 ? -12.456 14.206 6.306 1.00 66.69 87 MET A C 1
ATOM 662 O O . MET A 1 87 ? -13.062 14.728 5.379 1.00 66.69 87 MET A O 1
ATOM 666 N N . THR A 1 88 ? -12.957 13.184 7.006 1.00 65.62 88 THR A N 1
ATOM 667 C CA . THR A 1 88 ? -14.283 12.598 6.741 1.00 65.62 88 THR A CA 1
ATOM 668 C C . THR A 1 88 ? -15.426 13.537 7.153 1.00 65.62 88 THR A C 1
ATOM 670 O O . THR A 1 88 ? -16.488 13.508 6.543 1.00 65.62 88 THR A O 1
ATOM 673 N N . GLN A 1 89 ? -15.224 14.380 8.174 1.00 62.56 89 GLN A N 1
ATOM 674 C CA . GLN A 1 89 ? -16.239 15.324 8.666 1.00 62.56 89 GLN A CA 1
ATOM 675 C C . GLN A 1 89 ? -16.344 16.614 7.842 1.00 62.56 89 GLN A C 1
ATOM 677 O O . GLN A 1 89 ? -17.385 17.268 7.865 1.00 62.56 89 GLN A O 1
ATOM 682 N N . LYS A 1 90 ? -15.290 17.004 7.118 1.00 56.09 90 LYS A N 1
ATOM 683 C CA . LYS A 1 90 ? -15.357 18.135 6.186 1.00 56.09 90 LYS A CA 1
ATOM 684 C C . LYS A 1 90 ? -16.021 17.685 4.887 1.00 56.09 90 LYS A C 1
ATOM 686 O O . LYS A 1 90 ? -15.344 17.188 3.986 1.00 56.09 90 LYS A O 1
ATOM 691 N N . GLU A 1 91 ? -17.332 17.898 4.776 1.00 40.44 91 GLU A N 1
ATOM 692 C CA . GLU A 1 91 ? -18.042 17.828 3.495 1.00 40.44 91 GLU A CA 1
ATOM 693 C C . GLU A 1 91 ? -17.302 18.700 2.465 1.00 40.44 91 GLU A C 1
ATOM 695 O O . GLU A 1 91 ? -17.200 19.917 2.612 1.00 40.44 91 GLU A O 1
ATOM 700 N N . GLY A 1 92 ? -16.693 18.061 1.462 1.00 47.25 92 GLY A N 1
ATOM 701 C CA . GLY A 1 92 ? -15.934 18.735 0.404 1.00 47.25 92 GLY A CA 1
ATOM 702 C C . GLY A 1 92 ? -14.414 18.566 0.452 1.00 47.25 92 GLY A C 1
ATOM 703 O O . GLY A 1 92 ? -13.738 19.023 -0.471 1.00 47.25 92 GLY A O 1
ATOM 704 N N . SER A 1 93 ? -13.838 17.884 1.452 1.00 48.78 93 SER A N 1
ATOM 705 C CA . SER A 1 93 ? -12.420 17.520 1.370 1.00 48.78 93 SER A CA 1
ATOM 706 C C . SER A 1 93 ? -12.226 16.403 0.339 1.00 48.78 93 SER A C 1
ATOM 708 O O . SER A 1 93 ? -12.539 15.241 0.583 1.00 48.78 93 SER A O 1
ATOM 710 N N . GLN A 1 94 ? -11.740 16.769 -0.848 1.00 51.16 94 GLN A N 1
ATOM 711 C CA . GLN A 1 94 ? -11.433 15.872 -1.966 1.00 51.16 94 GLN A CA 1
ATOM 712 C C . GLN A 1 94 ? -10.211 14.974 -1.682 1.00 51.16 94 GLN A C 1
ATOM 714 O O . GLN A 1 94 ? -9.273 14.913 -2.474 1.00 51.16 94 GLN A O 1
ATOM 719 N N . THR A 1 95 ? -10.169 14.258 -0.559 1.00 60.84 95 THR A N 1
ATOM 720 C CA . THR A 1 95 ? -9.214 13.154 -0.415 1.00 60.84 95 THR A CA 1
ATOM 721 C C . THR A 1 95 ? -9.763 11.953 -1.163 1.00 60.84 95 THR A C 1
ATOM 723 O O . THR A 1 95 ? -10.528 11.160 -0.613 1.00 60.84 95 THR A O 1
ATOM 726 N N . MET A 1 96 ? -9.411 11.855 -2.446 1.00 69.75 96 MET A N 1
ATOM 727 C CA . MET A 1 96 ? -9.788 10.706 -3.257 1.00 69.75 96 MET A CA 1
ATOM 728 C C . MET A 1 96 ? -9.151 9.432 -2.685 1.00 69.75 96 MET A C 1
ATOM 730 O O . MET A 1 96 ? -7.955 9.436 -2.372 1.00 69.75 96 MET A O 1
ATOM 734 N N . PRO A 1 97 ? -9.921 8.340 -2.542 1.00 80.75 97 PRO A N 1
ATOM 735 C CA . PRO A 1 97 ? -9.363 7.053 -2.174 1.00 80.75 97 PRO A CA 1
ATOM 736 C C . PRO A 1 97 ? -8.269 6.636 -3.156 1.00 80.75 97 PRO A C 1
ATOM 738 O O . PRO A 1 97 ? -8.366 6.863 -4.359 1.00 80.75 97 PRO A O 1
ATOM 741 N N . TYR A 1 98 ? -7.246 5.968 -2.646 1.00 85.69 98 TYR A N 1
ATOM 742 C CA . TYR A 1 98 ? -6.274 5.271 -3.460 1.00 85.69 98 TYR A CA 1
ATOM 743 C C . TYR A 1 98 ? -6.980 4.200 -4.300 1.00 85.69 98 TYR A C 1
ATOM 745 O O . TYR A 1 98 ? -7.679 3.317 -3.783 1.00 85.69 98 TYR A O 1
ATOM 753 N N . HIS A 1 99 ? -6.774 4.292 -5.608 1.00 85.25 99 HIS A N 1
ATOM 754 C CA . HIS A 1 99 ? -7.180 3.296 -6.581 1.00 85.25 99 HIS A CA 1
ATOM 755 C C . HIS A 1 99 ? -5.909 2.612 -7.094 1.00 85.25 99 HIS A C 1
ATOM 757 O O . HIS A 1 99 ? -5.124 3.258 -7.788 1.00 85.25 99 HIS A O 1
ATOM 763 N N . PRO A 1 100 ? -5.649 1.347 -6.707 1.00 85.25 100 PRO A N 1
ATOM 764 C CA . PRO A 1 100 ? -4.517 0.616 -7.242 1.00 85.25 100 PRO A CA 1
ATOM 765 C C . PRO A 1 100 ? -4.718 0.392 -8.742 1.00 85.25 100 PRO A C 1
ATOM 767 O O . PRO A 1 100 ? -5.871 0.254 -9.172 1.00 85.25 100 PRO A O 1
ATOM 770 N N . PRO A 1 101 ? -3.626 0.286 -9.513 1.00 85.44 101 PRO A N 1
ATOM 771 C CA . PRO A 1 101 ? -3.715 -0.129 -10.900 1.00 85.44 101 PRO A CA 1
ATOM 772 C C . PRO A 1 101 ? -4.411 -1.492 -11.012 1.00 85.44 101 PRO A C 1
ATOM 774 O O . PRO A 1 101 ? -4.334 -2.357 -10.124 1.00 85.44 101 PRO A O 1
ATOM 777 N N . THR A 1 102 ? -5.128 -1.675 -12.110 1.00 87.69 102 THR A N 1
ATOM 778 C CA . THR A 1 102 ? -5.693 -2.964 -12.500 1.00 87.69 102 THR A CA 1
ATOM 779 C C . THR A 1 102 ? -4.577 -3.972 -12.759 1.00 87.69 102 THR A C 1
ATOM 781 O O . THR A 1 102 ? -3.441 -3.612 -13.049 1.00 87.69 102 THR A O 1
ATOM 784 N N . GLU A 1 103 ? -4.894 -5.263 -12.693 1.00 85.44 103 GLU A N 1
ATOM 785 C CA . GLU A 1 103 ? -3.910 -6.313 -12.985 1.00 85.44 103 GLU A CA 1
ATOM 786 C C . GLU A 1 103 ? -3.300 -6.166 -14.391 1.00 85.44 103 GLU A C 1
ATOM 788 O O . GLU A 1 103 ? -2.103 -6.368 -14.572 1.00 85.44 103 GLU A O 1
ATOM 793 N N . VAL A 1 104 ? -4.096 -5.717 -15.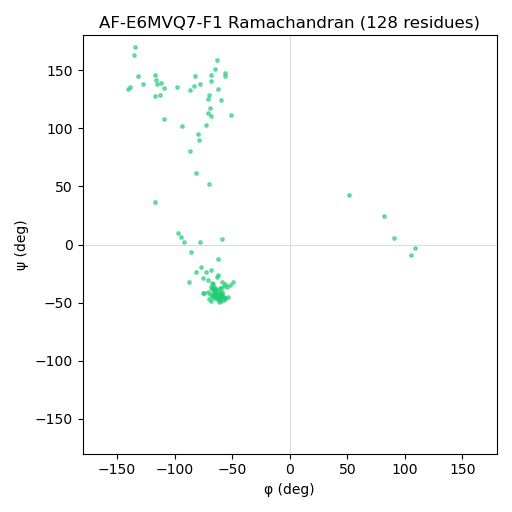367 1.00 90.19 104 VAL A N 1
ATOM 794 C CA . VAL A 1 104 ? -3.629 -5.441 -16.733 1.00 90.19 104 VAL A CA 1
ATOM 795 C C . VAL A 1 104 ? -2.638 -4.276 -16.766 1.00 90.19 104 VAL A C 1
ATOM 797 O O . VAL A 1 104 ? -1.600 -4.381 -17.417 1.00 90.19 104 VAL A O 1
ATOM 800 N N . GLU A 1 105 ? -2.922 -3.182 -16.056 1.00 87.94 105 GLU A N 1
ATOM 801 C CA . GLU A 1 105 ? -2.009 -2.035 -15.957 1.00 87.94 105 GLU A CA 1
ATOM 802 C C . GLU A 1 105 ? -0.696 -2.417 -15.264 1.00 87.94 105 GLU A C 1
ATOM 804 O O . GLU A 1 105 ? 0.369 -2.002 -15.712 1.00 87.94 105 GLU A O 1
ATOM 809 N N . GLU A 1 106 ? -0.744 -3.267 -14.235 1.00 87.94 106 GLU A N 1
ATOM 810 C CA . GLU A 1 106 ? 0.455 -3.759 -13.540 1.00 87.94 106 GLU A CA 1
ATOM 811 C C . GLU A 1 106 ? 1.330 -4.621 -14.450 1.00 87.94 106 GLU A C 1
ATOM 813 O O . GLU A 1 106 ? 2.554 -4.472 -14.475 1.00 87.94 106 GLU A O 1
ATOM 818 N N . VAL A 1 107 ? 0.710 -5.513 -15.226 1.00 91.00 107 VAL A N 1
ATOM 819 C CA . VAL A 1 107 ? 1.419 -6.329 -16.218 1.00 91.00 107 VAL A CA 1
ATOM 820 C C . VAL A 1 107 ? 2.034 -5.438 -17.295 1.00 91.00 107 VAL A C 1
ATOM 822 O O . VAL A 1 107 ? 3.198 -5.625 -17.653 1.00 91.00 107 VAL A O 1
ATOM 825 N N . LEU A 1 108 ? 1.288 -4.4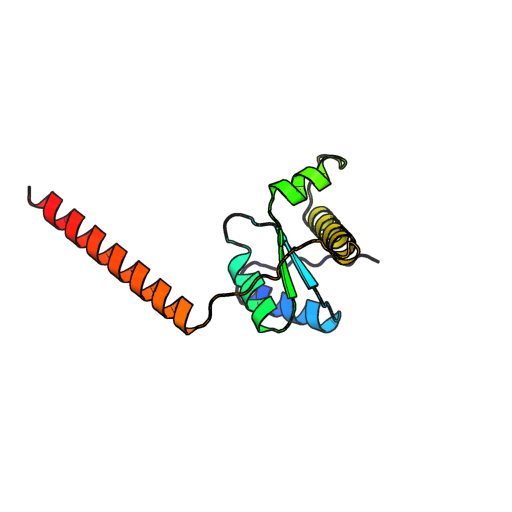49 -17.791 1.00 93.00 108 LEU A N 1
ATOM 826 C CA . LEU A 1 108 ? 1.784 -3.501 -18.784 1.00 93.00 108 LEU A CA 1
ATOM 827 C C . LEU A 1 108 ? 2.983 -2.707 -18.252 1.00 93.00 108 LEU A C 1
ATOM 829 O O . LEU A 1 108 ? 4.004 -2.616 -18.933 1.00 93.00 108 LEU A O 1
ATOM 833 N N . GLU A 1 109 ? 2.897 -2.178 -17.034 1.00 89.50 109 GLU A N 1
ATOM 834 C CA . GLU A 1 109 ? 3.988 -1.447 -16.391 1.00 89.50 109 GLU A CA 1
ATOM 835 C C . GLU A 1 109 ? 5.235 -2.331 -16.232 1.00 89.50 109 GLU A C 1
ATOM 837 O O . GLU A 1 109 ? 6.345 -1.915 -16.574 1.00 89.50 109 GLU A O 1
ATOM 842 N N . ALA A 1 110 ? 5.064 -3.585 -15.801 1.00 90.88 110 ALA A N 1
ATOM 843 C CA . ALA A 1 110 ? 6.161 -4.542 -15.689 1.00 90.88 110 ALA A CA 1
ATOM 844 C C . ALA A 1 110 ? 6.840 -4.811 -17.045 1.00 90.88 110 ALA A C 1
ATOM 846 O O . ALA A 1 110 ? 8.073 -4.843 -17.127 1.00 90.88 110 ALA A O 1
ATOM 847 N N . LEU A 1 111 ? 6.059 -4.954 -18.121 1.00 96.25 111 LEU A N 1
ATOM 848 C CA . LEU A 1 111 ? 6.577 -5.132 -19.480 1.00 96.25 111 LEU A CA 1
ATOM 849 C C . LEU A 1 111 ? 7.336 -3.893 -19.972 1.00 96.25 111 LEU A C 1
ATOM 851 O O . LEU A 1 111 ? 8.436 -4.026 -20.517 1.00 96.25 111 LEU A O 1
ATOM 855 N N . VAL A 1 112 ? 6.791 -2.694 -19.753 1.00 96.38 112 VAL A N 1
ATOM 856 C CA . VAL A 1 112 ? 7.435 -1.420 -20.117 1.00 96.38 112 VAL A CA 1
ATOM 857 C C . VAL A 1 112 ? 8.763 -1.256 -19.378 1.00 96.38 112 VAL A C 1
ATOM 859 O O . VAL A 1 112 ? 9.791 -0.985 -20.006 1.00 96.38 112 VAL A O 1
ATOM 862 N N . ASN A 1 113 ? 8.778 -1.505 -18.068 1.00 92.56 113 ASN A N 1
ATOM 863 C CA . ASN A 1 113 ? 9.989 -1.449 -17.252 1.00 92.56 113 ASN A CA 1
ATOM 864 C C . ASN A 1 113 ? 11.039 -2.449 -17.740 1.00 92.56 113 ASN A C 1
ATOM 866 O O . ASN A 1 113 ? 12.208 -2.094 -17.913 1.00 92.56 113 ASN A O 1
ATOM 870 N N . ARG A 1 114 ? 10.628 -3.686 -18.046 1.00 96.69 114 ARG A N 1
ATOM 871 C CA . ARG A 1 114 ? 11.540 -4.705 -18.569 1.00 96.69 114 ARG A CA 1
ATOM 872 C C . ARG A 1 114 ? 12.124 -4.314 -19.924 1.00 96.69 114 ARG A C 1
ATOM 874 O O . ARG A 1 114 ? 13.319 -4.499 -20.151 1.00 96.69 114 ARG A O 1
ATOM 881 N N . ARG A 1 115 ? 11.312 -3.748 -20.817 1.00 97.19 115 ARG A N 1
ATOM 882 C CA . ARG A 1 115 ? 11.775 -3.240 -22.113 1.00 97.19 115 ARG A CA 1
ATOM 883 C C . ARG A 1 115 ? 12.829 -2.152 -21.932 1.00 97.19 115 ARG A C 1
ATOM 885 O O . ARG A 1 115 ? 13.838 -2.183 -22.632 1.00 97.19 115 ARG A O 1
ATOM 892 N N . ASN A 1 116 ? 12.616 -1.210 -21.017 1.00 96.06 116 ASN A N 1
ATOM 893 C CA . ASN A 1 116 ? 13.565 -0.120 -2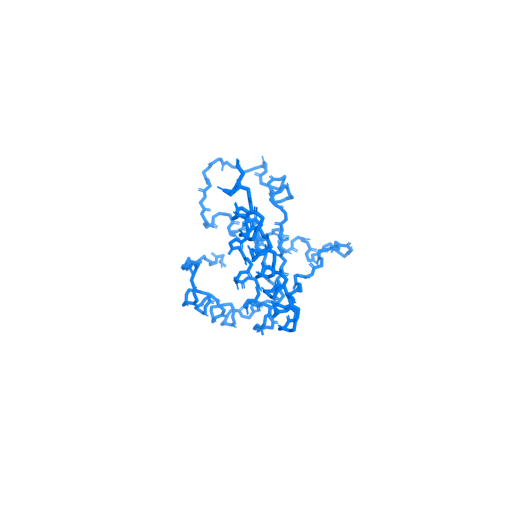0.780 1.00 96.06 116 ASN A CA 1
ATOM 894 C C . ASN A 1 116 ? 14.906 -0.641 -20.252 1.00 96.06 116 ASN A C 1
ATOM 896 O O . ASN A 1 116 ? 15.935 -0.313 -20.831 1.00 96.06 116 ASN A O 1
ATOM 900 N N . GLN A 1 117 ? 14.893 -1.572 -19.292 1.00 94.19 117 GLN A N 1
ATOM 901 C CA . GLN A 1 117 ? 16.116 -2.240 -18.823 1.00 94.19 117 GLN A CA 1
ATOM 902 C C . GLN A 1 117 ? 16.913 -2.877 -19.969 1.00 94.19 117 GLN A C 1
ATOM 904 O O . GLN A 1 117 ? 18.129 -2.725 -20.049 1.00 94.19 117 GLN A O 1
ATOM 909 N N . LEU A 1 118 ? 16.236 -3.587 -20.876 1.00 97.56 118 LEU A N 1
ATOM 910 C CA . LEU A 1 118 ? 16.891 -4.222 -22.023 1.00 97.56 118 LEU A CA 1
ATOM 911 C C . LEU A 1 118 ? 17.474 -3.191 -23.001 1.00 97.56 118 LEU A C 1
ATOM 913 O O . LEU A 1 118 ? 18.542 -3.416 -23.570 1.00 97.56 118 LEU A O 1
ATOM 917 N N . VAL A 1 119 ? 16.794 -2.059 -23.197 1.00 97.19 119 VAL A N 1
ATOM 918 C CA . VAL A 1 119 ? 17.301 -0.953 -24.022 1.00 97.19 119 VAL A CA 1
ATOM 919 C C . VAL A 1 119 ? 18.538 -0.312 -23.399 1.00 97.19 119 VAL A C 1
ATOM 921 O O . VAL A 1 119 ? 19.498 -0.041 -24.128 1.00 97.19 119 VAL A O 1
ATOM 924 N N . ASP A 1 120 ? 18.549 -0.126 -22.083 1.00 96.44 120 ASP A N 1
ATOM 925 C CA . ASP A 1 120 ? 19.688 0.433 -21.355 1.00 96.44 120 ASP A CA 1
ATOM 926 C C . ASP A 1 120 ? 20.888 -0.513 -21.416 1.00 96.44 120 ASP A C 1
ATOM 928 O O . ASP A 1 120 ? 21.982 -0.092 -21.790 1.00 96.44 120 ASP A O 1
ATOM 932 N N . MET A 1 121 ? 20.677 -1.813 -21.175 1.00 96.62 121 MET A N 1
ATOM 933 C CA . MET A 1 121 ? 21.715 -2.841 -21.324 1.00 96.62 121 MET A CA 1
ATOM 934 C C . MET A 1 121 ? 22.299 -2.846 -22.738 1.00 96.62 121 MET A C 1
ATOM 936 O O . MET A 1 121 ? 23.513 -2.810 -22.908 1.00 96.62 121 MET A O 1
ATOM 940 N N . ARG A 1 122 ? 21.445 -2.827 -23.769 1.00 96.31 122 ARG A N 1
ATOM 941 C CA . ARG A 1 122 ? 21.894 -2.775 -25.168 1.00 96.31 122 ARG A CA 1
ATOM 942 C C . ARG A 1 122 ? 22.744 -1.535 -25.445 1.00 96.31 122 ARG A C 1
ATOM 944 O O . ARG A 1 122 ? 23.721 -1.616 -26.183 1.00 96.31 122 ARG A O 1
ATOM 951 N N . THR A 1 123 ? 22.351 -0.386 -24.904 1.00 95.56 123 THR A N 1
ATOM 952 C CA . THR A 1 123 ? 23.099 0.869 -25.059 1.00 95.56 123 THR A CA 1
ATOM 953 C C . THR A 1 123 ? 24.450 0.789 -24.351 1.00 95.56 123 THR A C 1
ATOM 955 O O . THR A 1 123 ? 25.465 1.151 -24.939 1.00 95.56 123 THR A O 1
ATOM 958 N N . ALA A 1 124 ? 24.481 0.243 -23.134 1.00 95.38 124 ALA A N 1
ATOM 959 C CA . ALA A 1 124 ? 25.710 0.038 -22.379 1.00 95.38 124 ALA A CA 1
ATOM 960 C C . ALA A 1 124 ? 26.694 -0.886 -23.116 1.00 95.38 124 ALA A C 1
ATOM 962 O O . ALA A 1 124 ? 27.873 -0.558 -23.208 1.00 95.38 124 ALA A O 1
ATOM 963 N N . GLU A 1 125 ? 26.219 -1.991 -23.700 1.00 96.06 125 GLU A N 1
ATOM 964 C CA . GLU A 1 125 ? 27.075 -2.900 -24.476 1.00 96.06 125 GLU A CA 1
ATOM 965 C C . GLU A 1 125 ? 27.626 -2.253 -25.750 1.00 96.06 125 GLU A C 1
ATOM 967 O O . GLU A 1 125 ? 28.795 -2.441 -26.075 1.00 96.06 125 GLU A O 1
ATOM 972 N N . LYS A 1 126 ? 26.835 -1.430 -26.452 1.00 92.44 126 LYS A N 1
ATOM 973 C CA . LYS A 1 126 ? 27.343 -0.668 -27.606 1.00 92.44 126 LYS A CA 1
ATOM 974 C C . LYS A 1 126 ? 28.477 0.274 -27.213 1.00 92.44 126 LYS A C 1
ATOM 976 O O . LYS A 1 126 ? 29.482 0.330 -27.909 1.00 92.44 126 LYS A O 1
ATOM 981 N N . ASN A 1 127 ? 28.330 0.976 -26.093 1.00 92.06 127 ASN A N 1
ATOM 982 C CA . ASN A 1 127 ? 29.341 1.916 -25.614 1.00 92.06 127 ASN A CA 1
ATOM 983 C C . ASN A 1 127 ? 30.633 1.227 -25.146 1.00 92.06 127 ASN A C 1
ATOM 985 O O . ASN A 1 127 ? 31.663 1.880 -25.106 1.00 92.06 127 ASN A O 1
ATOM 989 N N . ARG A 1 128 ? 30.602 -0.067 -24.795 1.00 89.94 128 ARG A N 1
ATOM 990 C CA . ARG A 1 128 ? 31.796 -0.843 -24.405 1.00 89.94 128 ARG A CA 1
ATOM 991 C C . ARG A 1 128 ? 32.670 -1.277 -25.582 1.00 89.94 128 ARG A C 1
ATOM 993 O O . ARG A 1 128 ? 33.811 -1.666 -25.365 1.00 89.94 128 ARG A O 1
ATOM 1000 N N . LEU A 1 129 ? 32.120 -1.280 -26.796 1.00 81.81 129 LEU A N 1
ATOM 1001 C CA . LEU A 1 129 ? 32.821 -1.673 -28.023 1.00 81.81 129 LEU A CA 1
ATOM 1002 C C . LEU A 1 129 ? 33.482 -0.483 -28.743 1.00 81.81 129 LEU A C 1
ATOM 1004 O O . LEU A 1 129 ? 34.052 -0.671 -29.818 1.00 81.81 129 LEU A O 1
ATOM 1008 N N . HIS A 1 130 ? 33.384 0.717 -28.168 1.00 63.69 130 HIS A N 1
ATOM 1009 C CA . HIS A 1 130 ? 34.021 1.953 -28.621 1.00 63.69 130 HIS A CA 1
ATOM 1010 C C . HIS A 1 130 ? 35.084 2.388 -27.613 1.00 63.69 130 HIS A C 1
ATOM 1012 O O . HIS A 1 130 ? 36.115 2.921 -28.075 1.00 63.69 130 HIS A O 1
#

pLDDT: mean 80.98, std 14.4, range [40.44, 97.56]

Organism: Neisseria meningitidis serogroup B / serotype 15 (strain H44/76) (NCBI:txid909420)

Nearest PDB structures (foldseek):
  8wt7-assembly1_C  TM=7.080E-01  e=1.177E-08  Escherichia coli
  8wt9-assembly1_D  TM=7.013E-01  e=1.881E-08  Escherichia coli
  8wt6-assembly1_D  TM=6.593E-01  e=1.045E-06  Escherichia coli
  4kw2-assembly1_A  TM=5.100E-01  e=2.346E-01  Parabacteroides distasonis ATCC 8503
  1jqa-assembly1_A  TM=7.886E-01  e=3.417E+00  Geobacillus stearothermophilus

Mean predicted aligned error: 9.63 Å

Solvent-accessible surface area (backbone atoms only — not comparable to full-atom values): 7843 Å² total; per-residue (Å²): 132,94,82,78,85,89,70,53,100,46,77,67,30,43,51,53,49,47,53,54,38,58,77,67,66,52,65,70,45,66,44,64,58,70,88,60,75,46,50,69,48,47,41,53,39,36,74,72,72,29,45,27,32,73,41,53,51,69,62,56,46,67,69,45,72,86,58,77,89,79,84,41,74,64,56,52,53,49,52,41,53,50,49,48,53,54,49,69,68,41,88,82,60,82,74,67,61,60,75,67,77,50,72,66,54,51,53,48,51,52,50,53,53,51,52,48,55,53,51,50,52,53,51,54,56,57,64,70,78,109

Radius of gyration: 19.26 Å; Cα contacts (8 Å, |Δi|>4): 95; chains: 1; bounding box: 52×33×52 Å